Protein AF-A0A530LCL9-F1 (afdb_monomer)

Mean predicted aligned error: 6.47 Å

pLD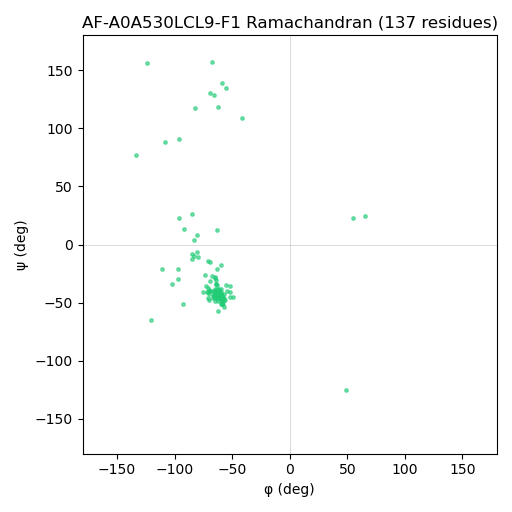DT: mean 87.02, std 10.46, range [37.09, 95.94]

Solvent-accessible surface area (backbone atoms only — not comparable to full-atom values): 7798 Å² total; per-residue (Å²): 106,64,65,58,42,52,51,51,42,51,51,53,49,51,56,61,50,44,57,61,40,48,54,40,44,54,56,35,54,70,71,55,67,64,64,66,56,55,52,35,52,76,70,66,52,49,73,70,54,42,40,66,70,46,50,52,63,71,29,42,68,33,50,46,53,36,50,54,53,49,56,60,56,54,76,61,49,52,64,53,36,46,75,70,33,49,81,74,50,79,43,75,65,53,52,28,48,42,30,42,71,73,68,60,37,56,67,62,18,50,53,48,50,53,51,52,49,53,51,52,51,53,50,51,54,48,49,54,64,74,58,59,74,73,82,73,88,73,124

Foldseek 3Di:
DLVVLVVQLVVVLVVVLCVQLVVLLVVQQVPQDCVLVVVCVVVVHDPVRCCVPGSVVSSLLSNLVSVLVSLLCVLVSVVSCCVRPNVNHDDLVSVLVCCCPVVVPPPVSVVSVVVSVVVSVVVSVVSCVVSVRPPPVPD

Structure (mmCIF, N/CA/C/O backbone):
data_AF-A0A530LCL9-F1
#
_entry.id   AF-A0A530LCL9-F1
#
loop_
_atom_site.group_PDB
_atom_site.id
_atom_site.type_symbol
_atom_site.label_atom_id
_atom_site.label_alt_id
_atom_site.label_comp_id
_atom_site.label_asym_id
_atom_site.label_entity_id
_atom_site.label_seq_id
_atom_site.pdbx_PDB_ins_code
_atom_site.Cartn_x
_atom_site.Cartn_y
_atom_site.Cartn_z
_atom_site.occupancy
_atom_site.B_iso_or_equiv
_atom_site.auth_seq_id
_atom_site.auth_comp_id
_atom_site.auth_asym_id
_atom_site.auth_atom_id
_atom_site.pdbx_PDB_model_num
ATOM 1 N N . SER A 1 1 ? 23.996 -6.523 -4.855 1.00 85.25 1 SER A N 1
ATOM 2 C CA . SER A 1 1 ? 23.335 -7.769 -5.309 1.00 85.25 1 SER A CA 1
ATOM 3 C C . SER A 1 1 ? 21.921 -7.447 -5.782 1.00 85.25 1 SER A C 1
ATOM 5 O O . SER A 1 1 ? 21.327 -6.527 -5.227 1.00 85.25 1 SER A O 1
ATOM 7 N N . LYS A 1 2 ? 21.366 -8.178 -6.766 1.00 82.94 2 LYS A N 1
ATOM 8 C CA . LYS A 1 2 ? 19.969 -7.999 -7.228 1.00 82.94 2 LYS A CA 1
ATOM 9 C C . LYS A 1 2 ? 18.961 -8.117 -6.077 1.00 82.94 2 LYS A C 1
ATOM 11 O O . LYS A 1 2 ? 17.993 -7.368 -6.030 1.00 82.94 2 LYS A O 1
ATOM 16 N N . LEU A 1 3 ? 19.248 -8.987 -5.105 1.00 88.38 3 LEU A N 1
ATOM 17 C CA . LEU A 1 3 ? 18.441 -9.144 -3.894 1.00 88.38 3 LEU A CA 1
ATOM 18 C C . LEU A 1 3 ? 18.402 -7.860 -3.051 1.00 88.38 3 LEU A C 1
ATOM 20 O O . LEU A 1 3 ? 17.341 -7.456 -2.595 1.00 88.38 3 LEU A O 1
ATOM 24 N N . THR A 1 4 ? 19.545 -7.191 -2.879 1.00 90.31 4 THR A N 1
ATOM 25 C CA . THR A 1 4 ? 19.632 -5.928 -2.130 1.00 90.31 4 THR A CA 1
ATOM 26 C C . THR A 1 4 ? 18.782 -4.838 -2.780 1.00 90.31 4 THR A C 1
ATOM 28 O O . THR A 1 4 ? 18.063 -4.132 -2.083 1.00 90.31 4 THR A O 1
ATOM 31 N N . ILE A 1 5 ? 18.827 -4.737 -4.113 1.00 89.00 5 ILE A N 1
ATOM 32 C CA . ILE A 1 5 ? 18.027 -3.770 -4.878 1.00 89.00 5 ILE A CA 1
ATOM 33 C C . ILE A 1 5 ? 16.538 -4.082 -4.724 1.00 89.00 5 ILE A C 1
ATOM 35 O O . ILE A 1 5 ? 15.752 -3.186 -4.438 1.00 89.00 5 ILE A O 1
ATOM 39 N N . PHE A 1 6 ? 16.150 -5.353 -4.851 1.00 89.69 6 PHE A N 1
ATOM 40 C CA . PHE A 1 6 ? 14.765 -5.776 -4.656 1.00 89.69 6 PHE A CA 1
ATOM 41 C C . PHE A 1 6 ? 14.245 -5.422 -3.256 1.00 89.69 6 PHE A C 1
ATOM 43 O O . PHE A 1 6 ? 13.165 -4.851 -3.132 1.00 89.69 6 PHE A O 1
ATOM 50 N N . ILE A 1 7 ? 15.025 -5.701 -2.206 1.00 93.38 7 ILE A N 1
ATOM 51 C CA . ILE A 1 7 ? 14.657 -5.358 -0.825 1.00 93.38 7 ILE A CA 1
ATOM 52 C C . ILE A 1 7 ? 14.543 -3.838 -0.657 1.00 93.38 7 ILE A C 1
ATOM 54 O O . ILE A 1 7 ? 13.580 -3.369 -0.056 1.00 93.38 7 ILE A O 1
ATOM 58 N N . ALA A 1 8 ? 15.476 -3.060 -1.213 1.00 92.56 8 ALA A N 1
ATOM 59 C CA . ALA A 1 8 ? 15.427 -1.600 -1.151 1.00 92.56 8 ALA A CA 1
ATOM 60 C C . ALA A 1 8 ? 14.169 -1.036 -1.835 1.00 92.56 8 ALA A C 1
ATOM 62 O O . ALA A 1 8 ? 13.479 -0.198 -1.258 1.00 92.56 8 ALA A O 1
ATOM 63 N N . VAL A 1 9 ? 13.829 -1.546 -3.024 1.00 90.88 9 VAL A N 1
ATOM 64 C CA . VAL A 1 9 ? 12.591 -1.199 -3.738 1.00 90.88 9 VAL A CA 1
ATOM 65 C C . VAL A 1 9 ? 11.363 -1.580 -2.915 1.00 90.88 9 VAL A C 1
ATOM 67 O O . VAL A 1 9 ? 10.465 -0.759 -2.754 1.00 90.88 9 VAL A O 1
ATOM 70 N N . ALA A 1 10 ? 11.322 -2.791 -2.353 1.00 90.88 10 ALA A N 1
ATOM 71 C CA . ALA A 1 10 ? 10.198 -3.248 -1.541 1.00 90.88 10 ALA A CA 1
ATOM 72 C C . ALA A 1 10 ? 9.988 -2.360 -0.305 1.00 90.88 10 ALA A C 1
ATOM 74 O O . ALA A 1 10 ? 8.862 -1.956 -0.023 1.00 90.88 10 ALA A O 1
ATOM 75 N N . LEU A 1 11 ? 11.061 -2.000 0.403 1.00 94.31 11 LEU A N 1
ATOM 76 C CA . LEU A 1 11 ? 10.993 -1.103 1.559 1.00 94.31 11 LEU A CA 1
ATOM 77 C C . LEU A 1 11 ? 10.533 0.306 1.168 1.00 94.31 11 LEU A C 1
ATOM 79 O O . LEU A 1 11 ? 9.671 0.869 1.842 1.00 94.31 11 LEU A O 1
ATOM 83 N N . ALA A 1 12 ? 11.050 0.853 0.065 1.00 92.44 12 ALA A N 1
ATOM 84 C CA . ALA A 1 12 ? 10.626 2.154 -0.449 1.00 92.44 12 ALA A CA 1
ATOM 85 C C . ALA A 1 12 ? 9.136 2.158 -0.835 1.00 92.44 12 ALA A C 1
ATOM 87 O O . ALA A 1 12 ? 8.408 3.100 -0.521 1.00 92.44 12 ALA A O 1
ATOM 88 N N . GLU A 1 13 ? 8.655 1.080 -1.456 1.00 90.62 13 GLU A N 1
ATOM 89 C CA . GLU A 1 13 ? 7.244 0.896 -1.796 1.00 90.62 13 GLU A CA 1
ATOM 90 C C . GLU A 1 13 ? 6.352 0.761 -0.563 1.00 90.62 13 GLU A C 1
ATOM 92 O O . GLU A 1 13 ? 5.271 1.350 -0.528 1.00 90.62 13 GLU A O 1
ATOM 97 N N . ILE A 1 14 ? 6.784 0.009 0.453 1.00 91.69 14 ILE A N 1
ATOM 98 C CA . ILE A 1 14 ? 6.057 -0.124 1.721 1.00 91.69 14 ILE A CA 1
ATOM 99 C C . ILE A 1 14 ? 5.963 1.240 2.406 1.00 91.69 14 ILE A C 1
ATOM 101 O O . ILE A 1 14 ? 4.875 1.643 2.818 1.00 91.69 14 ILE A O 1
ATOM 105 N N . TRP A 1 15 ? 7.070 1.981 2.471 1.00 92.88 15 TRP A N 1
ATOM 106 C CA . TRP A 1 15 ? 7.104 3.324 3.045 1.00 92.88 15 TRP A CA 1
ATOM 107 C C . TRP A 1 15 ? 6.147 4.277 2.321 1.00 92.88 15 TRP A C 1
ATOM 109 O O . TRP A 1 15 ? 5.280 4.886 2.948 1.00 92.88 15 TRP A O 1
ATOM 119 N N . ARG A 1 16 ? 6.234 4.348 0.986 1.00 88.75 16 ARG A N 1
ATOM 120 C CA . ARG A 1 16 ? 5.374 5.217 0.169 1.00 88.75 16 ARG A CA 1
ATOM 121 C C . ARG A 1 16 ? 3.895 4.855 0.319 1.00 88.75 16 ARG A C 1
ATOM 123 O O . ARG A 1 16 ? 3.054 5.734 0.487 1.00 88.75 16 ARG A O 1
ATOM 130 N N . ALA A 1 17 ? 3.580 3.562 0.294 1.00 89.88 17 ALA A N 1
ATOM 131 C CA . ALA A 1 17 ? 2.224 3.055 0.470 1.00 89.88 17 ALA A CA 1
ATOM 132 C C . ALA A 1 17 ? 1.645 3.363 1.856 1.00 89.88 17 ALA A C 1
ATOM 134 O O . ALA A 1 17 ? 0.442 3.588 1.988 1.00 89.88 17 ALA A O 1
ATOM 135 N N . THR A 1 18 ? 2.490 3.377 2.887 1.00 91.94 18 THR A N 1
ATOM 136 C CA . THR A 1 18 ? 2.058 3.607 4.269 1.00 91.94 18 THR A CA 1
ATOM 137 C C . THR A 1 18 ? 1.415 4.981 4.427 1.00 91.94 18 THR A C 1
ATOM 139 O O . THR A 1 18 ? 0.393 5.078 5.098 1.00 91.94 18 THR A O 1
ATOM 142 N N . ALA A 1 19 ? 1.928 6.020 3.760 1.00 91.12 19 ALA A N 1
ATOM 143 C CA . ALA A 1 19 ? 1.391 7.376 3.881 1.00 91.12 19 ALA A CA 1
ATOM 144 C C . ALA A 1 19 ? -0.103 7.455 3.519 1.00 91.12 19 ALA A C 1
ATOM 146 O O . ALA A 1 19 ? -0.919 7.887 4.332 1.00 91.12 19 ALA A O 1
ATOM 147 N N . ILE A 1 20 ? -0.482 6.979 2.328 1.00 89.94 20 ILE A N 1
ATOM 148 C CA . ILE A 1 20 ? -1.879 7.040 1.876 1.00 89.94 20 ILE A CA 1
ATOM 149 C C . ILE A 1 20 ? -2.780 6.072 2.650 1.00 89.94 20 ILE A C 1
ATOM 151 O O . ILE A 1 20 ? -3.907 6.425 2.995 1.00 89.94 20 ILE A O 1
ATOM 155 N N . MET A 1 21 ? -2.281 4.875 2.987 1.00 92.38 21 MET A N 1
ATOM 156 C CA . MET A 1 21 ? -3.046 3.916 3.787 1.00 92.38 21 MET A CA 1
ATOM 157 C C . MET A 1 21 ? -3.342 4.471 5.181 1.00 92.38 21 MET A C 1
ATOM 159 O O . MET A 1 21 ? -4.478 4.382 5.634 1.00 92.38 21 MET A O 1
ATOM 163 N N . MET A 1 22 ? -2.365 5.099 5.838 1.00 93.50 22 MET A N 1
ATOM 164 C CA . MET A 1 22 ? -2.561 5.710 7.154 1.00 93.50 22 MET A CA 1
ATOM 165 C C . MET A 1 22 ? -3.630 6.798 7.122 1.00 93.50 22 MET A C 1
ATOM 167 O O . MET A 1 22 ? -4.496 6.805 7.990 1.00 93.50 22 MET A O 1
ATOM 171 N N . VAL A 1 23 ? -3.631 7.667 6.106 1.00 94.06 23 VAL A N 1
ATOM 172 C CA . VAL A 1 23 ? -4.665 8.704 5.956 1.00 94.06 23 VAL A CA 1
ATOM 173 C C . VAL A 1 23 ? -6.061 8.082 5.870 1.00 94.06 23 VAL A C 1
ATOM 175 O O . VAL A 1 23 ? -6.964 8.491 6.598 1.00 94.06 23 VAL A O 1
ATOM 178 N N . ILE A 1 24 ? -6.234 7.052 5.036 1.00 92.38 24 ILE A N 1
ATOM 179 C CA . ILE A 1 24 ? -7.531 6.383 4.850 1.00 92.38 24 ILE A CA 1
ATOM 180 C C . ILE A 1 24 ? -7.979 5.675 6.132 1.00 92.38 24 ILE A C 1
ATOM 182 O O . ILE A 1 24 ? -9.146 5.758 6.513 1.00 92.38 24 ILE A O 1
ATOM 186 N N . LEU A 1 25 ? -7.065 4.979 6.809 1.00 93.25 25 LEU A N 1
ATOM 187 C CA . LEU A 1 25 ? -7.382 4.238 8.026 1.00 93.25 25 LEU A CA 1
ATOM 188 C C . LEU A 1 25 ? -7.676 5.166 9.202 1.00 93.25 25 LEU A C 1
ATOM 190 O O . LEU A 1 25 ? -8.606 4.897 9.951 1.00 93.25 25 LEU A O 1
ATOM 194 N N . VAL A 1 26 ? -6.947 6.273 9.352 1.00 94.31 26 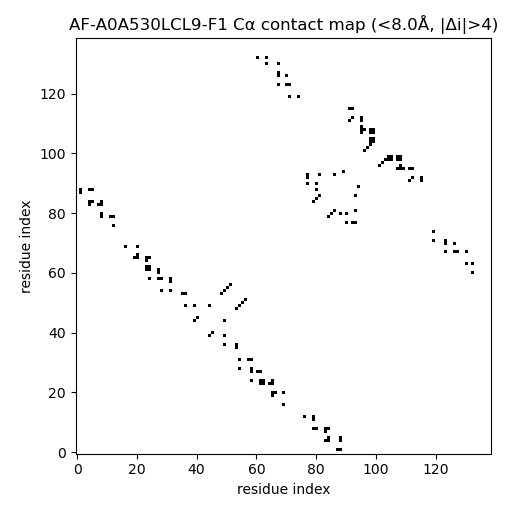VAL A N 1
ATOM 195 C CA . VAL A 1 26 ? -7.225 7.275 10.393 1.00 94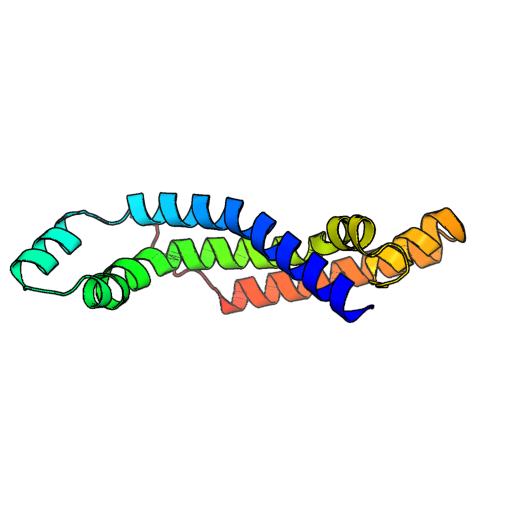.31 26 VAL A CA 1
ATOM 196 C C . VAL A 1 26 ? -8.571 7.952 10.149 1.00 94.31 26 VAL A C 1
ATOM 198 O O . VAL A 1 26 ? -9.368 8.052 11.080 1.00 94.31 26 VAL A O 1
ATOM 201 N N . ALA A 1 27 ? -8.869 8.338 8.904 1.00 93.44 27 ALA A N 1
ATOM 202 C CA . ALA A 1 27 ? -10.184 8.863 8.543 1.00 93.44 27 ALA A CA 1
ATOM 203 C C . ALA A 1 27 ? -11.299 7.845 8.844 1.00 93.44 27 ALA A C 1
ATOM 205 O O . ALA A 1 27 ? -12.315 8.197 9.436 1.00 93.44 27 ALA A O 1
ATOM 206 N N . GLY A 1 28 ? -11.076 6.570 8.513 1.00 92.25 28 GLY A N 1
ATOM 207 C CA . GLY A 1 28 ? -11.999 5.475 8.810 1.00 92.25 28 GLY A CA 1
ATOM 208 C C . GLY A 1 28 ? -12.216 5.234 10.302 1.00 92.25 28 GLY A C 1
ATOM 209 O O . GLY A 1 28 ? -13.347 5.042 10.736 1.00 92.25 28 GLY A O 1
ATOM 210 N N . MET A 1 29 ? -11.155 5.291 11.109 1.00 93.12 29 MET A N 1
ATOM 211 C CA . MET A 1 29 ? -11.257 5.164 12.565 1.00 93.12 29 MET A CA 1
ATOM 212 C C . MET A 1 29 ? -12.058 6.312 13.183 1.00 93.12 29 MET A C 1
ATOM 214 O O . MET A 1 29 ? -12.779 6.082 14.149 1.00 93.12 29 MET A O 1
ATOM 218 N N . GLY A 1 30 ? -11.972 7.520 12.615 1.00 92.50 30 GLY A N 1
ATOM 219 C CA . GLY A 1 30 ? -12.764 8.672 13.048 1.00 92.50 30 GLY A CA 1
ATOM 220 C C . GLY A 1 30 ? -14.276 8.494 12.871 1.00 92.50 30 GLY A C 1
ATOM 221 O O . GLY A 1 30 ? -15.042 9.157 13.563 1.00 92.50 30 GLY A O 1
ATOM 222 N N . LEU A 1 31 ? -14.710 7.580 11.996 1.00 90.56 31 LEU A N 1
ATOM 223 C CA . LEU A 1 31 ? -16.123 7.248 11.789 1.00 90.56 31 LEU A CA 1
ATOM 224 C C . LEU A 1 31 ? -16.663 6.240 12.815 1.00 90.56 31 LEU A C 1
ATOM 226 O O . LEU A 1 31 ? -17.867 6.006 12.851 1.00 90.56 31 LEU A O 1
ATOM 230 N N . ILE A 1 32 ? -15.802 5.620 13.631 1.00 92.69 32 ILE A N 1
ATOM 231 C CA . ILE A 1 32 ? -16.211 4.616 14.620 1.00 92.69 32 ILE A CA 1
ATOM 232 C C . ILE A 1 32 ? -16.717 5.337 15.884 1.00 92.69 32 ILE A C 1
ATOM 234 O O . ILE A 1 32 ? -15.918 6.010 16.542 1.00 92.69 32 ILE A O 1
ATOM 238 N N . PRO A 1 33 ? -17.998 5.181 16.279 1.00 93.88 33 PRO A N 1
ATOM 239 C CA . PRO A 1 33 ? -18.531 5.821 17.482 1.00 93.88 33 PRO A CA 1
ATOM 240 C C . PRO A 1 33 ? -17.774 5.403 18.749 1.00 93.88 33 PRO A C 1
ATOM 242 O O . PRO A 1 33 ? -17.450 4.227 18.937 1.00 93.88 33 PRO A O 1
ATOM 245 N N . ARG A 1 34 ? -17.514 6.364 19.647 1.00 92.69 34 ARG A N 1
ATOM 246 C CA . ARG A 1 34 ? -16.764 6.121 20.896 1.00 92.69 34 ARG A CA 1
ATOM 247 C C . ARG A 1 34 ? -17.484 5.186 21.865 1.00 92.69 34 ARG A C 1
ATOM 249 O O . ARG A 1 34 ? -16.822 4.424 22.563 1.00 92.69 34 ARG A O 1
ATOM 256 N N . GLU A 1 35 ? -18.812 5.168 21.819 1.00 94.25 35 GLU A N 1
ATOM 257 C CA . GLU A 1 35 ? -19.691 4.334 22.648 1.00 94.25 35 GLU A CA 1
ATOM 258 C C . GLU A 1 35 ? -19.318 2.842 22.604 1.00 94.25 35 GLU A C 1
ATOM 260 O O . GLU A 1 35 ? -19.364 2.157 23.624 1.00 94.25 35 GLU A O 1
ATOM 265 N N . TYR A 1 36 ? -18.868 2.329 21.450 1.00 92.88 36 TYR A N 1
ATOM 266 C CA . TYR A 1 36 ? -18.407 0.941 21.334 1.00 92.88 36 TYR A CA 1
ATOM 267 C C . TYR A 1 36 ? -17.170 0.662 22.197 1.00 92.88 36 TYR A C 1
ATOM 269 O O . TYR A 1 36 ? -17.046 -0.419 22.778 1.00 92.88 36 TYR A O 1
ATOM 277 N N . TYR A 1 37 ? -16.245 1.620 22.280 1.00 93.44 37 TYR A N 1
ATOM 278 C CA . TYR A 1 37 ? -15.031 1.494 23.084 1.00 93.44 37 TYR A CA 1
ATOM 279 C C . TYR A 1 37 ? -15.326 1.655 24.575 1.00 93.44 37 TYR A C 1
ATOM 281 O O . TYR A 1 37 ? -14.806 0.874 25.370 1.00 93.44 37 TYR A O 1
ATOM 289 N N . GLU A 1 38 ? -16.197 2.598 24.937 1.00 92.25 38 GLU A N 1
ATOM 290 C CA . GLU A 1 38 ? -16.644 2.824 26.317 1.00 92.25 38 GLU A CA 1
ATOM 291 C C . GLU A 1 38 ? -17.402 1.607 26.862 1.00 92.25 38 GLU A C 1
ATOM 293 O O . GLU A 1 38 ? -17.090 1.103 27.940 1.00 92.25 38 GLU A O 1
ATOM 298 N N . ALA A 1 39 ? -18.323 1.038 26.079 1.00 93.31 39 ALA A N 1
ATOM 299 C CA . ALA A 1 39 ? -18.997 -0.203 26.446 1.00 93.31 39 ALA A CA 1
ATOM 300 C C . ALA A 1 39 ? -17.981 -1.338 26.659 1.00 93.31 39 ALA A C 1
ATOM 302 O O . ALA A 1 39 ? -18.035 -2.059 27.655 1.00 93.31 39 ALA A O 1
ATOM 303 N N . ALA A 1 40 ? -17.005 -1.482 25.761 1.00 92.62 40 ALA A N 1
ATOM 304 C CA . ALA A 1 40 ? -15.971 -2.503 25.889 1.00 92.62 40 ALA A CA 1
ATOM 305 C C . ALA A 1 40 ? -15.072 -2.313 27.125 1.00 92.62 40 ALA A C 1
ATOM 307 O O . ALA A 1 40 ? -14.582 -3.305 27.667 1.00 92.62 40 ALA A O 1
ATOM 308 N N . GLU A 1 41 ? -14.859 -1.074 27.576 1.00 91.94 41 GLU A N 1
ATOM 309 C CA . GLU A 1 41 ? -14.187 -0.754 28.843 1.00 91.94 41 GLU A CA 1
ATOM 310 C C . GLU A 1 41 ? -14.979 -1.240 30.045 1.00 91.94 41 GLU A C 1
ATOM 312 O O . GLU A 1 41 ? -14.426 -1.955 30.880 1.00 91.94 41 GLU A O 1
ATOM 317 N N . VAL A 1 42 ? -16.277 -0.938 30.082 1.00 94.31 42 VAL A N 1
ATOM 318 C CA . VAL A 1 42 ? -17.183 -1.391 31.145 1.00 94.31 42 VAL A CA 1
ATOM 319 C C . VAL A 1 42 ? -17.234 -2.922 31.212 1.00 94.31 42 VAL A C 1
ATOM 321 O O . VAL A 1 42 ?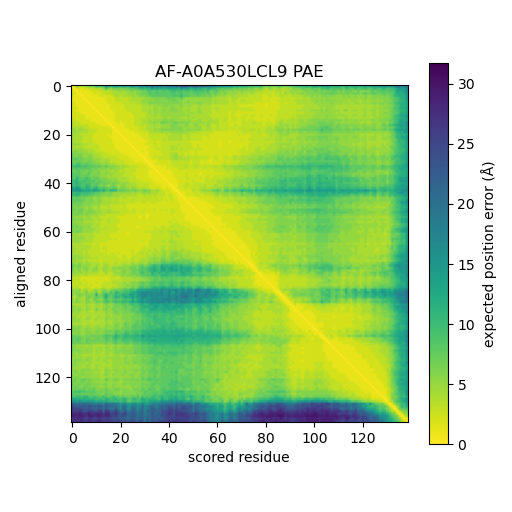 -17.217 -3.497 32.297 1.00 94.31 42 VAL A O 1
ATOM 324 N N . PHE A 1 43 ? -17.206 -3.604 30.063 1.00 93.38 43 PHE A N 1
ATOM 325 C CA . PHE A 1 43 ? -17.149 -5.070 29.985 1.00 93.38 43 PHE A CA 1
ATOM 326 C C . PHE A 1 43 ? -15.742 -5.668 30.189 1.00 93.38 43 PHE A C 1
ATOM 328 O O . PHE A 1 43 ? -15.546 -6.867 29.973 1.00 93.38 43 PHE A O 1
ATOM 335 N N . GLY A 1 44 ? -14.741 -4.867 30.573 1.00 93.12 44 GLY A N 1
ATOM 336 C CA . GLY A 1 44 ? -13.391 -5.348 30.882 1.00 93.12 44 GLY A CA 1
ATOM 337 C C . GLY A 1 44 ? -12.634 -5.933 29.682 1.00 93.12 44 GLY A C 1
ATOM 338 O O . GLY A 1 44 ? -11.746 -6.771 29.846 1.00 93.12 44 GLY A O 1
ATOM 339 N N . ALA A 1 45 ? -12.972 -5.543 28.449 1.00 94.19 45 ALA A N 1
ATOM 340 C CA . ALA A 1 45 ? -12.276 -6.029 27.262 1.00 94.19 45 ALA A CA 1
ATOM 341 C C . ALA A 1 45 ? -10.849 -5.462 27.193 1.00 94.19 45 ALA A C 1
ATOM 343 O O . ALA A 1 45 ? -10.655 -4.246 27.254 1.00 94.19 45 ALA A O 1
ATOM 344 N N . SER A 1 46 ? -9.854 -6.331 26.987 1.00 94.69 46 SER A N 1
ATOM 345 C CA . SER A 1 46 ? -8.458 -5.926 26.777 1.00 94.69 46 SER A CA 1
ATOM 346 C C . SER A 1 46 ? -8.265 -5.170 25.448 1.00 94.69 46 SER A C 1
ATOM 348 O O . SER A 1 46 ? -9.041 -5.384 24.509 1.00 94.69 46 SER A O 1
ATOM 350 N N . PRO A 1 47 ? -7.214 -4.336 25.302 1.00 93.00 47 PRO A N 1
ATOM 351 C CA . PRO A 1 47 ? -6.959 -3.573 24.073 1.00 93.00 47 PRO A CA 1
ATOM 352 C C . PRO A 1 47 ? -6.896 -4.439 22.806 1.00 93.00 47 PRO A C 1
ATOM 354 O O . PRO A 1 47 ? -7.474 -4.093 21.778 1.00 93.00 47 PRO A O 1
ATOM 357 N N . TRP A 1 48 ? -6.277 -5.621 22.896 1.00 95.94 48 TRP A N 1
ATOM 358 C CA . TRP A 1 48 ? -6.209 -6.573 21.784 1.00 95.94 48 TRP A CA 1
ATOM 359 C C . TRP A 1 48 ? -7.590 -7.112 21.383 1.00 95.94 48 TRP A C 1
ATOM 361 O O . TRP A 1 48 ? -7.913 -7.216 20.198 1.00 95.94 48 TRP A O 1
ATOM 371 N N . LYS A 1 49 ? -8.449 -7.398 22.373 1.00 94.56 49 LYS A N 1
ATOM 372 C CA . LYS A 1 49 ? -9.828 -7.840 22.133 1.00 94.56 49 LYS A CA 1
ATOM 373 C C . LYS A 1 49 ? -10.647 -6.733 21.468 1.00 94.56 49 LYS A C 1
ATOM 375 O O . LYS A 1 49 ? -11.381 -7.030 20.530 1.00 94.56 49 LYS A O 1
ATOM 380 N N . ARG A 1 50 ? -10.485 -5.474 21.896 1.00 94.44 50 ARG A N 1
ATOM 381 C CA . ARG A 1 50 ? -11.140 -4.309 21.271 1.00 94.44 50 ARG A CA 1
ATOM 382 C C . ARG A 1 50 ? -10.699 -4.123 19.824 1.00 94.44 50 ARG A C 1
ATOM 384 O O . ARG A 1 50 ? -11.552 -3.984 18.955 1.00 94.44 50 ARG A O 1
ATOM 391 N N . PHE A 1 51 ? -9.400 -4.216 19.542 1.00 94.50 51 PHE A N 1
ATOM 392 C CA . PHE A 1 51 ? -8.895 -4.101 18.174 1.00 94.50 51 PHE A CA 1
ATOM 393 C C . PHE A 1 51 ? -9.508 -5.158 17.246 1.00 94.50 51 PHE A C 1
ATOM 395 O O . PHE A 1 51 ? -10.067 -4.815 16.211 1.00 94.50 51 PHE A O 1
ATOM 402 N N . ILE A 1 52 ? -9.479 -6.439 17.627 1.00 95.69 52 ILE A N 1
ATOM 403 C CA . ILE A 1 52 ? -9.970 -7.528 16.762 1.00 95.69 52 ILE A CA 1
ATOM 404 C C . ILE A 1 52 ? -11.500 -7.550 16.652 1.00 95.69 52 ILE A C 1
ATOM 406 O O . ILE A 1 52 ? -12.027 -7.930 15.606 1.00 95.69 52 ILE A O 1
ATOM 410 N N . LYS A 1 53 ? -12.228 -7.211 17.723 1.00 93.88 53 LYS A N 1
ATOM 411 C CA . LYS A 1 53 ? -13.694 -7.361 17.780 1.00 93.88 53 LYS A CA 1
ATOM 412 C C . LYS A 1 53 ? -14.472 -6.090 17.448 1.00 93.88 53 LYS A C 1
ATOM 414 O O . LYS A 1 53 ? -15.636 -6.212 17.092 1.00 93.88 53 LYS A O 1
ATOM 419 N N . ILE A 1 54 ? -1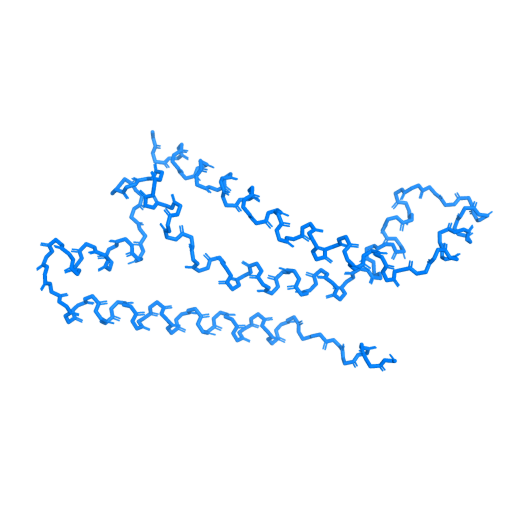3.857 -4.913 17.556 1.00 93.31 54 ILE A N 1
ATOM 420 C CA . ILE A 1 54 ? -14.522 -3.617 17.355 1.00 93.31 54 ILE A CA 1
ATOM 421 C C . ILE A 1 54 ? -13.837 -2.865 16.223 1.00 93.31 54 ILE A C 1
ATOM 423 O O . ILE A 1 54 ? -14.431 -2.686 15.164 1.00 93.31 54 ILE A O 1
ATOM 427 N N . THR A 1 55 ? -12.569 -2.487 16.405 1.00 94.12 55 THR A N 1
ATOM 428 C CA . THR A 1 55 ? -11.860 -1.634 15.443 1.00 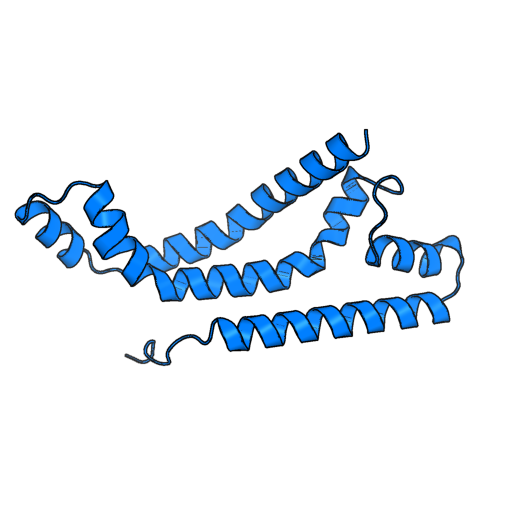94.12 55 THR A CA 1
ATOM 429 C C . THR A 1 55 ? -11.736 -2.306 14.082 1.00 94.12 55 THR A C 1
ATOM 431 O O . THR A 1 55 ? -12.211 -1.768 13.094 1.00 94.12 55 THR A O 1
ATOM 434 N N . LEU A 1 56 ? -11.143 -3.499 14.007 1.00 93.50 56 LEU A N 1
ATOM 435 C CA . LEU A 1 56 ? -10.858 -4.180 12.746 1.00 93.50 56 LEU A CA 1
ATOM 436 C C . LEU A 1 56 ? -12.131 -4.503 11.937 1.00 93.50 56 LEU A C 1
ATOM 438 O O . LEU A 1 56 ? -12.117 -4.244 10.735 1.00 93.50 56 LEU A O 1
ATOM 442 N N . PRO A 1 57 ? -13.233 -5.023 12.525 1.00 92.44 57 PRO A N 1
ATOM 443 C CA . PRO A 1 57 ? -14.477 -5.263 11.797 1.00 92.44 57 PRO A CA 1
ATOM 444 C C . PRO A 1 57 ? -15.144 -3.980 11.302 1.00 92.44 57 PRO A C 1
ATOM 446 O O . PRO A 1 57 ? -15.573 -3.947 10.151 1.00 92.44 57 PRO A O 1
ATOM 449 N N . LEU A 1 58 ? -15.199 -2.931 12.129 1.0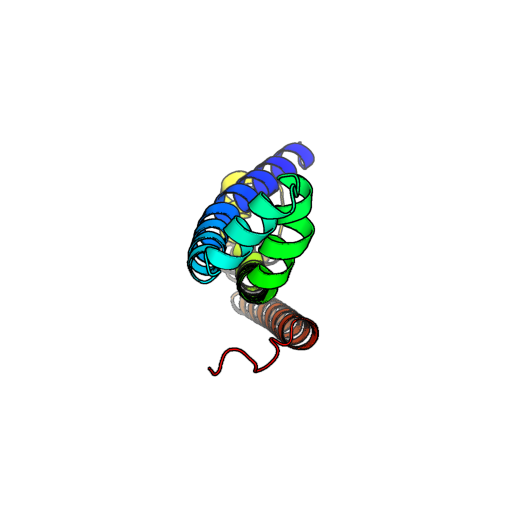0 91.75 58 LEU A N 1
ATOM 450 C CA . LEU A 1 58 ? -15.822 -1.655 11.759 1.00 91.75 58 LEU A CA 1
ATOM 451 C C . LEU A 1 58 ? -14.960 -0.850 10.776 1.00 91.75 58 LEU A C 1
ATOM 453 O O . LEU A 1 58 ? -15.490 -0.113 9.954 1.00 91.75 58 LEU A O 1
ATOM 457 N N . LEU A 1 59 ? -13.641 -1.052 10.787 1.00 93.56 59 LEU A N 1
ATOM 458 C CA . LEU A 1 59 ? -12.701 -0.446 9.844 1.00 93.56 59 LEU A CA 1
ATOM 459 C C . LEU A 1 59 ? -12.650 -1.179 8.492 1.00 93.56 59 LEU A C 1
ATOM 461 O O . LEU A 1 59 ? -11.998 -0.698 7.565 1.00 93.56 59 LEU A O 1
ATOM 465 N N . ARG A 1 60 ? -13.325 -2.333 8.337 1.00 90.62 60 ARG A N 1
ATOM 466 C CA . ARG A 1 60 ? -13.325 -3.125 7.088 1.00 90.62 60 ARG A CA 1
ATOM 467 C C . ARG A 1 60 ? -13.630 -2.301 5.830 1.00 90.62 60 ARG A C 1
ATOM 469 O O . ARG A 1 60 ? -12.885 -2.479 4.868 1.00 90.62 60 ARG A O 1
ATOM 476 N N . PRO A 1 61 ? -14.638 -1.405 5.793 1.00 88.69 61 PRO A N 1
ATOM 477 C CA . PRO A 1 61 ? -14.924 -0.615 4.593 1.00 88.69 61 PRO A CA 1
ATOM 478 C C . PRO A 1 61 ? -13.758 0.308 4.209 1.00 88.69 61 PRO A C 1
ATOM 480 O O . PRO A 1 61 ? -13.373 0.391 3.043 1.00 88.69 61 PRO A O 1
ATOM 483 N N . SER A 1 62 ? -13.131 0.956 5.193 1.00 91.38 62 SER A N 1
ATOM 484 C CA . SER A 1 62 ? -11.962 1.814 4.969 1.00 91.38 62 SER A CA 1
ATOM 485 C C . SER A 1 62 ? -10.730 1.006 4.556 1.00 91.38 62 SER A C 1
ATOM 487 O O . SER A 1 62 ? -10.010 1.414 3.647 1.00 91.38 62 SER A O 1
ATOM 489 N N . LEU A 1 63 ? -10.514 -0.168 5.159 1.00 90.44 63 LEU A N 1
ATOM 490 C CA . LEU A 1 63 ? -9.456 -1.107 4.769 1.00 90.44 63 LEU A CA 1
ATOM 491 C C . LEU A 1 63 ? -9.626 -1.588 3.326 1.00 90.44 63 LEU A C 1
ATOM 493 O O . LEU A 1 63 ? -8.649 -1.631 2.584 1.00 90.44 63 LEU A O 1
ATOM 497 N N . GLN A 1 64 ? -10.850 -1.914 2.908 1.00 88.00 64 GLN A N 1
ATOM 498 C CA . GLN A 1 64 ? -11.140 -2.302 1.526 1.00 88.00 64 GLN A CA 1
ATOM 499 C C . GLN A 1 64 ? -10.767 -1.184 0.552 1.00 88.00 64 GLN A C 1
ATOM 501 O O . GLN A 1 64 ? -10.030 -1.434 -0.400 1.00 88.00 64 GLN A O 1
ATOM 506 N N . THR A 1 65 ? -11.195 0.051 0.823 1.00 87.69 65 THR A N 1
ATOM 507 C CA . THR A 1 65 ? -10.830 1.219 0.008 1.00 87.69 65 THR A CA 1
ATOM 508 C C . THR A 1 65 ? -9.314 1.416 -0.052 1.00 87.69 65 THR A C 1
ATOM 510 O O . THR A 1 65 ? -8.761 1.597 -1.138 1.00 87.69 65 THR A O 1
ATOM 513 N N . ALA A 1 66 ? -8.619 1.315 1.086 1.00 90.38 66 ALA A N 1
ATOM 514 C CA . ALA A 1 66 ? -7.164 1.437 1.148 1.00 90.38 66 ALA A CA 1
ATOM 515 C C . ALA A 1 66 ? -6.452 0.359 0.315 1.00 90.38 66 ALA A C 1
ATOM 517 O O . ALA A 1 66 ? -5.521 0.670 -0.427 1.00 90.38 66 ALA A O 1
ATOM 518 N N . ILE A 1 67 ? -6.908 -0.895 0.391 1.00 87.25 67 ILE A N 1
ATOM 519 C CA . ILE A 1 67 ? -6.337 -2.016 -0.366 1.00 87.25 67 ILE A CA 1
ATOM 520 C C . ILE A 1 67 ? -6.585 -1.845 -1.867 1.00 87.25 67 ILE A C 1
ATOM 522 O O . ILE A 1 67 ? -5.659 -2.032 -2.652 1.00 87.25 67 ILE A O 1
ATOM 526 N N . ILE A 1 68 ? -7.796 -1.454 -2.278 1.00 84.31 68 ILE A N 1
ATOM 527 C CA . ILE A 1 68 ? -8.123 -1.209 -3.692 1.00 84.31 68 ILE A CA 1
ATOM 528 C C . ILE A 1 68 ? -7.194 -0.139 -4.269 1.00 84.31 68 ILE A C 1
ATOM 530 O O . ILE A 1 68 ? -6.546 -0.370 -5.291 1.00 84.31 68 ILE A O 1
ATOM 534 N N . LEU A 1 69 ? -7.078 1.006 -3.591 1.00 86.06 69 LEU A N 1
ATOM 535 C CA . LEU A 1 69 ? -6.181 2.079 -4.018 1.00 86.06 69 LEU A CA 1
ATOM 536 C C . LEU A 1 69 ? -4.723 1.616 -4.037 1.00 86.06 69 LEU A C 1
ATOM 538 O O . LEU A 1 69 ? -3.999 1.903 -4.988 1.00 86.06 69 LEU A O 1
ATOM 542 N N . ARG A 1 70 ? -4.292 0.841 -3.036 1.00 87.44 70 ARG A N 1
ATOM 543 C CA . ARG A 1 70 ? -2.924 0.319 -2.984 1.00 87.44 70 ARG A CA 1
ATOM 544 C C . ARG A 1 70 ? -2.600 -0.584 -4.168 1.00 87.44 70 ARG A C 1
ATOM 546 O O . ARG A 1 70 ? -1.489 -0.497 -4.693 1.00 87.44 70 ARG A O 1
ATOM 553 N N . VAL A 1 71 ? -3.533 -1.447 -4.557 1.00 83.19 71 VAL A N 1
ATOM 554 C CA . VAL A 1 71 ? -3.381 -2.346 -5.704 1.00 83.19 71 VAL A CA 1
ATOM 555 C C . VAL A 1 71 ? -3.280 -1.548 -6.998 1.00 83.19 71 VAL A C 1
ATOM 557 O O . VAL A 1 71 ? -2.388 -1.818 -7.794 1.00 83.19 71 VAL A O 1
ATOM 560 N N . ILE A 1 72 ? -4.139 -0.543 -7.189 1.00 82.00 72 ILE A N 1
ATOM 561 C CA . ILE A 1 72 ? -4.092 0.330 -8.372 1.00 82.00 72 ILE A CA 1
ATOM 562 C C . ILE A 1 72 ? -2.719 1.012 -8.465 1.00 82.00 72 ILE A C 1
ATOM 564 O O . ILE A 1 72 ? -2.050 0.919 -9.490 1.00 82.00 72 ILE A O 1
ATOM 568 N N . LEU A 1 73 ? -2.244 1.591 -7.360 1.00 83.38 73 LEU A N 1
ATOM 569 C CA . LEU A 1 73 ? -0.946 2.271 -7.297 1.00 83.38 73 LEU A CA 1
ATOM 570 C C . LEU A 1 73 ? 0.258 1.314 -7.356 1.00 83.38 73 LEU A C 1
ATOM 572 O O . LEU A 1 73 ? 1.388 1.750 -7.566 1.00 83.38 73 LEU A O 1
ATOM 576 N N . ALA A 1 74 ? 0.069 0.004 -7.169 1.00 81.75 74 ALA A N 1
ATOM 577 C CA . ALA A 1 74 ? 1.160 -0.968 -7.278 1.00 81.75 74 ALA A CA 1
ATOM 578 C C . ALA A 1 74 ? 1.679 -1.099 -8.714 1.00 81.75 74 ALA A C 1
ATOM 580 O O . ALA A 1 74 ? 2.860 -1.380 -8.911 1.00 81.75 74 ALA A O 1
ATOM 581 N N . PHE A 1 75 ? 0.834 -0.831 -9.711 1.00 76.62 75 PHE A N 1
ATOM 582 C CA . PHE A 1 75 ? 1.245 -0.820 -11.116 1.00 76.62 75 PHE A CA 1
ATOM 583 C C . PHE A 1 75 ? 2.172 0.360 -11.457 1.00 76.62 75 PHE A C 1
ATOM 585 O O . PHE A 1 75 ? 2.886 0.312 -12.456 1.00 76.62 75 PHE A O 1
ATOM 592 N N . GLU A 1 76 ? 2.249 1.373 -10.589 1.00 78.38 76 GLU A N 1
ATOM 593 C CA . GLU A 1 76 ? 3.102 2.559 -10.745 1.00 78.38 76 GLU A CA 1
ATOM 594 C C . GLU A 1 76 ? 4.493 2.401 -10.093 1.00 78.38 76 GLU A C 1
ATOM 596 O O . GLU A 1 76 ? 5.240 3.367 -9.942 1.00 78.38 76 GLU A O 1
ATOM 601 N N . VAL A 1 77 ? 4.891 1.178 -9.716 1.00 82.75 77 VAL A N 1
ATOM 602 C CA . VAL A 1 77 ? 6.188 0.878 -9.064 1.00 82.75 77 VAL A CA 1
ATOM 603 C C . VAL A 1 77 ? 7.416 1.260 -9.909 1.00 82.75 77 VAL A C 1
ATOM 605 O O . VAL A 1 77 ? 8.529 1.376 -9.391 1.00 82.75 77 VAL A O 1
ATOM 608 N N . PHE A 1 78 ? 7.231 1.470 -11.216 1.00 82.50 78 PHE A N 1
ATOM 609 C CA . PHE A 1 78 ? 8.312 1.712 -12.171 1.00 82.50 78 PHE A CA 1
ATOM 610 C C . PHE A 1 78 ? 9.267 2.830 -11.741 1.00 82.50 78 PHE A C 1
ATOM 612 O O . PHE A 1 78 ? 10.477 2.632 -11.796 1.00 82.50 78 PHE A O 1
ATOM 619 N N . ALA A 1 79 ? 8.750 3.969 -11.273 1.00 82.81 79 ALA A N 1
ATOM 620 C CA . ALA A 1 79 ? 9.590 5.108 -10.908 1.00 82.81 79 ALA A CA 1
ATOM 621 C C . ALA A 1 79 ? 10.594 4.760 -9.792 1.00 82.81 79 ALA A C 1
ATOM 623 O O . ALA A 1 79 ? 11.763 5.134 -9.864 1.00 82.81 79 ALA A O 1
ATOM 624 N N . VAL A 1 80 ? 10.162 3.989 -8.789 1.00 87.06 80 VAL A N 1
ATOM 625 C CA . VAL A 1 80 ? 11.021 3.555 -7.674 1.00 87.06 80 VAL A CA 1
ATOM 626 C C . VAL A 1 80 ? 12.031 2.511 -8.136 1.00 87.06 80 VAL A C 1
ATOM 628 O O . VAL A 1 80 ? 13.201 2.581 -7.762 1.00 87.06 80 VAL A O 1
ATOM 631 N N . VAL A 1 81 ? 11.607 1.571 -8.985 1.00 87.25 81 VAL A N 1
ATOM 632 C CA . VAL A 1 81 ? 12.506 0.563 -9.566 1.00 87.25 81 VAL A CA 1
ATOM 633 C C . VAL A 1 81 ? 13.585 1.220 -10.424 1.00 87.25 81 VAL A C 1
ATOM 635 O O . VAL A 1 81 ? 14.757 0.882 -10.283 1.00 87.25 81 VAL A O 1
ATOM 638 N N . ALA A 1 82 ? 13.219 2.181 -11.271 1.00 85.62 82 ALA A N 1
ATOM 639 C CA . ALA A 1 82 ? 14.164 2.905 -12.111 1.00 85.62 82 ALA A CA 1
ATOM 640 C C . ALA A 1 82 ? 15.163 3.712 -11.267 1.00 85.62 82 ALA A C 1
ATOM 642 O O . ALA A 1 82 ? 16.364 3.643 -11.519 1.00 85.62 82 ALA A O 1
ATOM 643 N N . ALA A 1 83 ? 14.686 4.412 -10.231 1.00 87.06 83 ALA A N 1
ATOM 644 C CA . ALA A 1 83 ? 15.529 5.230 -9.361 1.00 87.06 83 ALA A CA 1
ATOM 645 C C . ALA A 1 83 ? 16.533 4.409 -8.531 1.00 87.06 83 ALA A C 1
ATOM 647 O O . ALA A 1 83 ? 17.671 4.834 -8.354 1.00 87.06 83 ALA A O 1
ATOM 648 N N . LEU A 1 84 ? 16.124 3.245 -8.013 1.00 86.00 84 LEU A N 1
ATOM 649 C CA . LEU A 1 84 ? 16.952 2.438 -7.104 1.00 86.00 84 LEU A CA 1
ATOM 650 C C . LEU A 1 84 ? 17.715 1.308 -7.802 1.00 86.00 84 LEU A C 1
ATOM 652 O O . LEU A 1 84 ? 18.772 0.889 -7.332 1.00 86.00 84 LEU A O 1
ATOM 656 N N . GLY A 1 85 ? 17.164 0.769 -8.887 1.00 81.25 85 GLY A N 1
ATOM 657 C CA . GLY A 1 85 ? 17.689 -0.405 -9.576 1.00 81.25 85 GLY A CA 1
ATOM 658 C C . GLY A 1 85 ? 18.270 -0.129 -10.956 1.00 81.25 85 GLY A C 1
ATOM 659 O O . GLY A 1 85 ? 19.076 -0.938 -11.422 1.00 81.25 85 GLY A O 1
ATOM 660 N N . GLY A 1 86 ? 17.903 0.981 -11.605 1.00 81.69 86 GLY A N 1
ATOM 661 C CA . GLY A 1 86 ? 18.299 1.265 -12.985 1.00 81.69 86 GLY A CA 1
ATOM 662 C C . GLY A 1 86 ? 18.040 0.062 -13.900 1.00 81.69 86 GLY A C 1
ATOM 663 O O . GLY A 1 86 ? 16.947 -0.498 -13.915 1.00 81.69 86 GLY A O 1
ATOM 664 N N . THR A 1 87 ? 19.074 -0.387 -14.612 1.00 77.56 87 THR A N 1
ATOM 665 C CA . THR A 1 87 ? 19.030 -1.574 -15.488 1.00 77.56 87 THR A CA 1
ATOM 666 C C . THR A 1 87 ? 19.286 -2.901 -14.761 1.00 77.56 87 THR A C 1
ATOM 668 O O . THR A 1 87 ? 19.115 -3.971 -15.340 1.00 77.56 87 THR A O 1
ATOM 671 N N . ASN A 1 88 ? 19.676 -2.876 -13.481 1.00 81.88 88 ASN A N 1
ATOM 672 C CA . ASN A 1 88 ? 20.027 -4.083 -12.720 1.00 81.88 88 ASN A CA 1
ATOM 673 C C . ASN A 1 88 ? 18.805 -4.855 -12.193 1.00 81.88 88 ASN A C 1
ATOM 675 O O . ASN A 1 88 ? 18.953 -5.990 -11.723 1.00 81.88 88 ASN A O 1
ATOM 679 N N . LEU A 1 89 ? 17.612 -4.259 -12.277 1.00 80.31 89 LEU A N 1
ATOM 680 C CA . LEU A 1 89 ? 16.331 -4.877 -11.942 1.00 80.31 89 LEU A CA 1
ATOM 681 C C . LEU A 1 89 ? 15.310 -4.579 -13.059 1.00 80.31 89 LEU A C 1
ATOM 683 O O . LEU A 1 89 ? 14.477 -3.685 -12.902 1.00 80.31 89 LEU A O 1
ATOM 687 N N . PRO A 1 90 ? 15.389 -5.285 -14.203 1.00 78.25 90 PRO A N 1
ATOM 688 C CA . PRO A 1 90 ? 14.522 -5.010 -15.339 1.00 78.25 90 PRO A CA 1
ATOM 689 C C . PRO A 1 90 ? 13.065 -5.331 -14.992 1.00 78.25 90 PRO A C 1
ATOM 691 O O . PRO A 1 90 ? 12.734 -6.417 -14.515 1.00 78.25 90 PRO A O 1
ATOM 694 N N . VAL A 1 91 ? 12.192 -4.360 -15.244 1.00 84.81 91 VAL A N 1
ATOM 695 C CA . VAL A 1 91 ? 10.732 -4.470 -15.146 1.00 84.81 91 VAL A CA 1
ATOM 696 C C . VAL A 1 91 ? 10.126 -4.076 -16.487 1.00 84.81 91 VAL A C 1
ATOM 698 O O . VAL A 1 91 ? 10.738 -3.317 -17.234 1.00 84.81 91 VAL A O 1
ATOM 701 N N . LEU A 1 92 ? 8.911 -4.544 -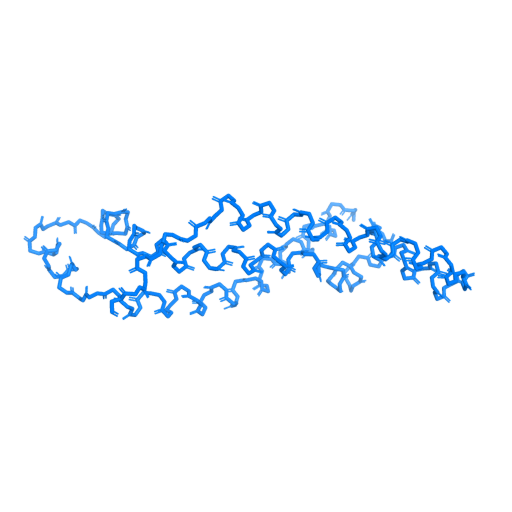16.787 1.00 84.62 92 LEU A N 1
ATOM 702 C CA . LEU A 1 92 ? 8.261 -4.328 -18.091 1.00 84.62 92 LEU A CA 1
ATOM 703 C C . LEU A 1 92 ? 8.232 -2.852 -18.524 1.00 84.62 92 LEU A C 1
ATOM 705 O O . LEU A 1 92 ? 8.508 -2.542 -19.681 1.00 84.62 92 LEU A O 1
ATOM 709 N N . MET A 1 93 ? 7.960 -1.930 -17.594 1.00 84.81 93 MET A N 1
ATOM 710 C CA . MET A 1 93 ? 8.001 -0.489 -17.881 1.00 84.81 93 MET A CA 1
ATOM 711 C C . MET A 1 93 ? 9.421 0.036 -18.139 1.00 84.81 93 MET A C 1
ATOM 713 O O . MET A 1 93 ? 9.587 0.945 -18.944 1.00 84.81 93 MET A O 1
ATOM 717 N N . GLY A 1 94 ? 10.447 -0.545 -17.511 1.00 86.56 94 GLY A N 1
ATOM 718 C CA . GLY A 1 94 ? 11.848 -0.196 -17.773 1.00 86.56 94 GLY A CA 1
ATOM 719 C C . GLY A 1 94 ? 12.303 -0.639 -19.155 1.00 86.56 94 GLY A C 1
ATOM 720 O O . GLY A 1 94 ? 12.944 0.134 -19.861 1.00 86.56 94 GLY A O 1
ATOM 721 N N . GLU A 1 95 ? 11.881 -1.825 -19.586 1.00 87.31 95 GLU A N 1
ATOM 722 C CA . GLU A 1 95 ? 12.106 -2.274 -20.961 1.00 87.31 95 GLU A CA 1
ATOM 723 C C . GLU A 1 95 ? 11.355 -1.392 -21.961 1.00 87.31 95 GLU A C 1
ATOM 725 O O . GLU A 1 95 ? 11.931 -0.948 -22.949 1.00 87.31 95 GLU A O 1
ATOM 730 N N . THR A 1 96 ? 10.099 -1.047 -21.669 1.00 89.00 96 THR A N 1
ATOM 731 C CA . THR A 1 96 ? 9.307 -0.126 -22.504 1.00 89.00 96 THR A CA 1
ATOM 732 C C . THR A 1 96 ? 10.005 1.231 -22.659 1.00 89.00 96 THR A C 1
ATOM 734 O O . THR A 1 96 ? 10.081 1.773 -23.761 1.00 89.00 96 THR A O 1
ATOM 737 N N . TYR A 1 97 ? 10.564 1.765 -21.568 1.00 87.62 97 TYR A N 1
ATOM 738 C CA . TYR A 1 97 ? 11.346 3.001 -21.582 1.00 87.62 97 TYR A CA 1
ATOM 739 C C . TYR A 1 97 ? 12.613 2.861 -22.440 1.00 87.62 97 TYR A C 1
ATOM 741 O O . TYR A 1 97 ? 12.913 3.739 -23.248 1.00 87.62 97 TYR A O 1
ATOM 749 N N . ASN A 1 98 ? 13.333 1.744 -22.317 1.00 89.00 98 ASN A N 1
ATOM 750 C CA . ASN A 1 98 ? 14.535 1.470 -23.102 1.00 89.00 98 ASN A CA 1
ATOM 751 C C . ASN A 1 98 ? 14.234 1.376 -24.610 1.00 89.00 98 ASN A C 1
ATOM 753 O O . ASN A 1 98 ? 14.934 1.985 -25.420 1.00 89.00 98 ASN A O 1
ATOM 757 N N . TRP A 1 99 ? 13.154 0.687 -24.993 1.00 91.56 99 TRP A N 1
ATOM 758 C CA . TRP A 1 99 ? 12.700 0.605 -26.385 1.00 91.56 99 TRP A CA 1
ATOM 759 C C . TRP A 1 99 ? 12.332 1.974 -26.964 1.00 91.56 99 TRP A C 1
ATOM 761 O O . TRP A 1 99 ? 12.703 2.286 -28.094 1.00 91.56 99 TRP A O 1
ATOM 771 N N . GLN A 1 100 ? 11.674 2.822 -26.170 1.00 92.44 100 GLN A N 1
ATOM 772 C CA . GLN A 1 100 ? 11.280 4.165 -26.589 1.00 92.44 100 GLN A CA 1
ATOM 773 C C . GLN A 1 100 ? 12.475 5.117 -26.753 1.00 92.44 100 GLN A C 1
ATOM 775 O O . GLN A 1 100 ? 12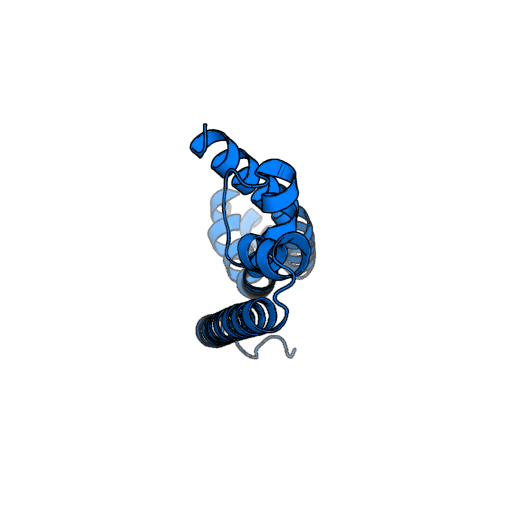.528 5.860 -27.732 1.00 92.44 100 GLN A O 1
ATOM 780 N N . PHE A 1 101 ? 13.388 5.158 -25.777 1.00 90.50 101 PHE A N 1
ATOM 781 C CA . PHE A 1 101 ? 14.403 6.216 -25.690 1.00 90.50 101 PHE A CA 1
ATOM 782 C C . PHE A 1 101 ? 15.790 5.793 -26.173 1.00 90.50 101 PHE A C 1
ATOM 784 O O . PHE A 1 101 ? 16.492 6.615 -26.755 1.00 90.50 101 PHE A O 1
ATOM 791 N N . THR A 1 102 ? 16.178 4.534 -25.968 1.00 90.25 102 THR A N 1
ATOM 792 C CA . THR A 1 102 ? 17.499 4.027 -26.370 1.00 90.25 102 THR A CA 1
ATOM 793 C C . THR A 1 102 ? 17.446 3.420 -27.763 1.00 90.25 102 THR A C 1
ATOM 795 O O . THR A 1 102 ? 18.249 3.769 -28.621 1.00 90.25 102 THR A O 1
ATOM 798 N N . LEU A 1 103 ? 16.491 2.514 -27.994 1.00 91.69 103 LEU A N 1
ATOM 799 C CA . LEU A 1 103 ? 16.352 1.809 -29.274 1.00 91.69 103 LEU A CA 1
ATOM 800 C C . LEU A 1 103 ? 15.538 2.612 -30.298 1.00 91.69 103 LEU A C 1
ATOM 802 O O . LEU A 1 103 ? 15.544 2.276 -31.477 1.00 91.69 103 LEU A O 1
ATOM 806 N N . GLN A 1 104 ? 14.864 3.677 -29.849 1.00 92.19 104 GLN A N 1
ATOM 807 C CA . GLN A 1 104 ? 14.043 4.581 -30.662 1.00 92.19 104 GLN A CA 1
ATOM 808 C C . GLN A 1 104 ? 12.943 3.875 -31.480 1.00 92.19 104 GLN A C 1
ATOM 810 O O . GLN A 1 104 ? 12.426 4.437 -32.447 1.00 92.19 104 GLN A O 1
ATOM 815 N N . ASP A 1 105 ? 12.528 2.676 -31.065 1.00 93.69 105 ASP A N 1
ATOM 816 C CA . ASP A 1 105 ? 11.432 1.937 -31.688 1.00 93.69 105 ASP A CA 1
ATOM 817 C C . ASP A 1 105 ? 10.131 2.192 -30.925 1.00 93.69 105 ASP A C 1
ATOM 819 O O . ASP A 1 105 ? 9.753 1.505 -29.967 1.00 93.69 105 ASP A O 1
ATOM 823 N N . ARG A 1 106 ? 9.419 3.221 -31.385 1.00 92.44 106 ARG A N 1
ATOM 824 C CA . ARG A 1 106 ? 8.133 3.622 -30.814 1.00 92.44 106 ARG A CA 1
ATOM 825 C C . ARG A 1 106 ? 7.053 2.554 -30.993 1.00 92.44 106 ARG A C 1
ATOM 827 O O . ARG A 1 106 ? 6.135 2.500 -30.178 1.00 92.44 106 ARG A O 1
ATOM 834 N N . ASN A 1 107 ? 7.132 1.719 -32.029 1.00 94.88 107 ASN A N 1
ATOM 835 C CA . ASN A 1 107 ? 6.099 0.722 -32.304 1.00 94.88 107 ASN A CA 1
ATOM 836 C C . ASN A 1 107 ? 6.150 -0.394 -31.259 1.00 94.88 107 ASN A C 1
ATOM 838 O O . ASN A 1 107 ? 5.122 -0.740 -30.673 1.00 94.88 107 ASN A O 1
ATOM 842 N N . VAL A 1 108 ? 7.353 -0.896 -30.969 1.00 93.69 108 VAL A N 1
ATOM 843 C CA . VAL A 1 108 ? 7.562 -1.908 -29.924 1.00 93.69 108 VAL A CA 1
ATOM 844 C C . VAL A 1 108 ? 7.224 -1.337 -28.548 1.00 93.69 108 VAL A C 1
ATOM 846 O O . VAL A 1 108 ? 6.475 -1.961 -27.793 1.00 93.69 108 VAL A O 1
ATOM 849 N N . ALA A 1 109 ? 7.683 -0.119 -28.241 1.00 92.88 109 ALA A N 1
ATOM 850 C CA . ALA A 1 109 ? 7.364 0.533 -26.973 1.00 92.88 109 ALA A CA 1
ATOM 851 C C . ALA A 1 109 ? 5.846 0.724 -26.779 1.00 92.88 109 ALA A C 1
ATOM 853 O O . ALA A 1 109 ? 5.315 0.446 -25.703 1.00 92.88 109 ALA A O 1
ATOM 854 N N . ALA A 1 110 ? 5.120 1.139 -27.823 1.00 93.75 110 ALA A N 1
ATOM 855 C CA . ALA A 1 110 ? 3.668 1.290 -27.769 1.00 93.75 110 ALA A CA 1
ATOM 856 C C . ALA A 1 110 ? 2.951 -0.051 -27.538 1.00 93.75 110 ALA A C 1
ATOM 858 O O . ALA A 1 110 ? 2.039 -0.121 -26.713 1.00 93.75 110 ALA A O 1
ATOM 859 N N . ALA A 1 111 ? 3.380 -1.125 -28.209 1.00 95.06 111 ALA A N 1
ATOM 860 C CA . ALA A 1 111 ? 2.817 -2.459 -28.010 1.00 95.06 111 ALA A CA 1
ATOM 861 C C . ALA A 1 111 ? 3.011 -2.952 -26.564 1.00 95.06 111 ALA A C 1
ATOM 863 O O . ALA A 1 111 ? 2.068 -3.452 -25.946 1.00 95.06 111 ALA A O 1
ATOM 864 N N . MET A 1 112 ? 4.203 -2.750 -25.992 1.00 91.88 112 MET A N 1
ATOM 865 C CA . MET A 1 112 ? 4.483 -3.097 -24.595 1.00 91.88 112 MET A CA 1
ATOM 866 C C . MET A 1 112 ? 3.648 -2.260 -23.619 1.00 91.88 112 MET A C 1
ATOM 868 O O . MET A 1 112 ? 3.068 -2.813 -22.685 1.00 91.88 112 MET A O 1
ATOM 872 N N . ALA A 1 113 ? 3.517 -0.951 -23.853 1.00 91.00 113 ALA A N 1
ATOM 873 C CA . ALA A 1 113 ? 2.701 -0.074 -23.016 1.00 91.00 113 ALA A CA 1
ATOM 874 C C . ALA A 1 113 ? 1.218 -0.491 -23.008 1.00 91.00 113 ALA A C 1
ATOM 876 O O . ALA A 1 113 ? 0.598 -0.547 -21.944 1.00 91.00 113 ALA A O 1
ATOM 877 N N . LEU A 1 114 ? 0.657 -0.844 -24.170 1.00 93.56 114 LEU A N 1
ATOM 878 C CA . LEU A 1 114 ? -0.717 -1.348 -24.277 1.00 93.56 114 LEU A CA 1
ATOM 879 C C . LEU A 1 114 ? -0.899 -2.690 -23.562 1.00 93.56 114 LEU A C 1
ATOM 881 O O . LEU A 1 114 ? -1.919 -2.909 -22.909 1.00 93.56 114 LEU A O 1
ATOM 885 N N . PHE A 1 115 ? 0.094 -3.576 -23.641 1.00 92.38 115 PHE A N 1
ATOM 886 C CA . PHE A 1 115 ? 0.069 -4.851 -22.930 1.00 92.38 115 PHE A CA 1
ATOM 887 C C . PHE A 1 115 ? 0.077 -4.660 -21.405 1.00 92.38 115 PHE A C 1
ATOM 889 O O . PHE A 1 115 ? -0.729 -5.266 -20.697 1.00 92.38 115 PHE A O 1
ATOM 896 N N . ILE A 1 116 ? 0.925 -3.758 -20.899 1.00 89.12 116 ILE A N 1
ATOM 897 C CA . ILE A 1 116 ? 0.964 -3.383 -19.478 1.00 89.12 116 ILE A CA 1
ATOM 898 C C . ILE A 1 116 ? -0.382 -2.790 -19.049 1.00 89.12 116 ILE A C 1
ATOM 900 O O . ILE A 1 116 ? -0.922 -3.186 -18.018 1.00 89.12 116 ILE A O 1
ATOM 904 N N . LEU A 1 117 ? -0.961 -1.896 -19.856 1.00 88.50 117 LEU A N 1
ATOM 905 C CA . LEU A 1 117 ? -2.276 -1.313 -19.594 1.00 88.50 117 LEU A CA 1
ATOM 906 C C . LEU A 1 117 ? -3.370 -2.387 -19.498 1.00 88.50 117 LEU A C 1
ATOM 908 O O . LEU A 1 117 ? -4.169 -2.361 -18.562 1.00 88.50 117 LEU A O 1
ATOM 912 N N . ALA A 1 118 ? -3.395 -3.346 -20.426 1.00 91.62 118 ALA A N 1
ATOM 913 C CA . ALA A 1 118 ? -4.375 -4.430 -20.429 1.00 91.62 118 ALA A CA 1
ATOM 914 C C . ALA A 1 118 ? -4.276 -5.300 -19.165 1.00 91.62 118 ALA A C 1
ATOM 916 O O . ALA A 1 118 ? -5.298 -5.614 -18.550 1.00 91.62 118 ALA A O 1
ATOM 917 N N . ILE A 1 119 ? -3.053 -5.638 -18.739 1.00 89.38 119 ILE A N 1
ATOM 918 C CA . ILE A 1 119 ? -2.808 -6.381 -17.496 1.00 89.38 119 ILE A CA 1
ATOM 919 C C . ILE A 1 119 ? -3.290 -5.576 -16.286 1.00 89.38 119 ILE A C 1
ATOM 921 O O . ILE A 1 119 ? -4.038 -6.108 -15.464 1.00 89.38 119 ILE A O 1
ATOM 925 N N . SER A 1 120 ? -2.917 -4.297 -16.193 1.00 85.69 120 SER A N 1
ATOM 926 C CA . SER A 1 120 ? -3.322 -3.417 -15.092 1.00 85.69 120 SER A CA 1
ATOM 927 C C . SER A 1 120 ? -4.842 -3.321 -14.983 1.00 85.69 120 SER A C 1
ATOM 929 O O . SER A 1 120 ? -5.391 -3.543 -13.906 1.00 85.69 120 SER A O 1
ATOM 931 N N . ILE A 1 121 ? -5.546 -3.091 -16.098 1.00 86.81 121 ILE A N 1
ATOM 932 C CA . ILE A 1 121 ? -7.016 -3.063 -16.129 1.00 86.81 121 ILE A CA 1
ATOM 933 C C . ILE A 1 121 ? -7.591 -4.412 -15.685 1.00 86.81 121 ILE A C 1
ATOM 935 O O . ILE A 1 121 ? -8.503 -4.444 -14.857 1.00 86.81 121 ILE A O 1
ATOM 939 N N . GLY A 1 122 ? -7.057 -5.525 -16.195 1.00 89.94 122 GLY A N 1
ATOM 940 C CA . GLY A 1 122 ? -7.501 -6.869 -15.825 1.00 89.94 122 GLY A CA 1
ATOM 941 C C . GLY A 1 122 ? -7.413 -7.116 -14.319 1.00 89.94 122 GLY A C 1
ATOM 942 O O . GLY A 1 122 ? -8.390 -7.548 -13.702 1.00 89.94 122 GLY A O 1
ATOM 943 N N . PHE A 1 123 ? -6.282 -6.766 -13.706 1.00 85.50 123 PHE A N 1
ATOM 944 C CA . PHE A 1 123 ? -6.102 -6.865 -12.260 1.00 85.50 123 PHE A CA 1
ATOM 945 C C . PHE A 1 123 ? -7.005 -5.901 -11.494 1.00 85.50 123 PHE A C 1
ATOM 947 O O . PHE A 1 123 ? -7.669 -6.329 -10.552 1.00 85.50 123 PHE A O 1
ATOM 954 N N . THR A 1 124 ? -7.099 -4.630 -11.887 1.00 83.00 124 THR A N 1
ATOM 955 C CA . THR A 1 124 ? -7.994 -3.671 -11.226 1.00 83.00 124 THR A CA 1
ATOM 956 C C . THR A 1 124 ? -9.441 -4.167 -11.239 1.00 83.00 124 THR A C 1
ATOM 958 O O . THR A 1 124 ? -10.091 -4.179 -10.195 1.00 83.00 124 THR A O 1
ATOM 961 N N . LEU A 1 125 ? -9.943 -4.655 -12.376 1.00 86.50 125 LEU A N 1
ATOM 962 C CA . LEU A 1 125 ? -11.295 -5.209 -12.480 1.00 86.50 125 LEU A CA 1
ATOM 963 C C . LEU A 1 125 ? -11.477 -6.470 -11.629 1.00 86.50 125 LEU A C 1
ATOM 965 O O . LEU A 1 125 ? -12.525 -6.639 -11.000 1.00 86.50 125 LEU A O 1
ATOM 969 N N . PHE A 1 126 ? -10.472 -7.347 -11.593 1.00 86.94 126 PHE A N 1
ATOM 970 C CA . PHE A 1 126 ? -10.471 -8.523 -10.728 1.00 86.94 126 PHE A CA 1
ATOM 971 C C . PHE A 1 126 ? -10.584 -8.121 -9.252 1.00 86.94 126 PHE A C 1
ATOM 973 O O . PHE A 1 126 ? -11.494 -8.577 -8.559 1.00 86.94 126 PHE A O 1
ATOM 980 N N . PHE A 1 127 ? -9.735 -7.205 -8.787 1.00 77.94 127 PHE A N 1
ATOM 981 C CA . PHE A 1 127 ? -9.736 -6.744 -7.400 1.00 77.94 127 PHE A CA 1
ATOM 982 C C . PHE A 1 127 ? -11.023 -6.010 -7.025 1.00 77.94 127 PHE A C 1
ATOM 984 O O . PHE A 1 127 ? -11.568 -6.272 -5.956 1.00 77.94 127 PHE A O 1
ATOM 991 N N . LEU A 1 128 ? -11.571 -5.169 -7.906 1.00 79.44 128 LEU A N 1
ATOM 992 C CA . LEU A 1 128 ? -12.869 -4.526 -7.678 1.00 79.44 128 LEU A CA 1
ATOM 993 C C . LEU A 1 128 ? -14.020 -5.541 -7.591 1.00 79.44 128 LEU A C 1
ATOM 995 O O . LEU A 1 128 ? -14.961 -5.342 -6.823 1.00 79.44 128 LEU A O 1
ATOM 999 N N . ARG A 1 129 ? -13.965 -6.644 -8.353 1.00 82.44 129 ARG A N 1
ATOM 1000 C CA . ARG A 1 129 ? -14.954 -7.730 -8.245 1.00 82.44 129 ARG A CA 1
ATOM 1001 C C . ARG A 1 129 ? -14.819 -8.520 -6.947 1.00 82.44 129 ARG A C 1
ATOM 1003 O O . ARG A 1 129 ? -15.844 -8.848 -6.354 1.00 82.44 129 ARG A O 1
ATOM 1010 N N . VAL A 1 130 ? -13.595 -8.836 -6.533 1.00 81.19 130 VAL A N 1
ATOM 1011 C CA . VAL A 1 130 ? -13.323 -9.620 -5.317 1.00 81.19 130 VAL A CA 1
ATOM 1012 C C . VAL A 1 130 ? -13.624 -8.805 -4.058 1.00 81.19 130 VAL A C 1
ATOM 1014 O O . VAL A 1 130 ? -14.215 -9.322 -3.117 1.00 81.19 130 VAL A O 1
ATOM 1017 N N . LEU A 1 131 ? -13.271 -7.519 -4.054 1.00 74.06 131 LEU A N 1
ATOM 1018 C CA . LEU A 1 131 ? -13.398 -6.621 -2.905 1.00 74.06 131 LEU A CA 1
ATOM 1019 C C . LEU A 1 131 ? -14.684 -5.786 -2.928 1.00 74.06 131 LEU A C 1
ATOM 1021 O O . LEU A 1 131 ? -14.707 -4.728 -2.305 1.00 74.06 131 LEU A O 1
ATOM 1025 N N . ARG A 1 132 ? -15.737 -6.229 -3.641 1.00 67.31 132 ARG A N 1
ATOM 1026 C CA . ARG A 1 132 ? -17.034 -5.529 -3.730 1.00 67.31 132 ARG A CA 1
ATOM 1027 C C . ARG A 1 132 ? -17.441 -4.976 -2.364 1.00 67.31 132 ARG A C 1
ATOM 1029 O O . ARG A 1 132 ? -17.811 -5.733 -1.470 1.00 67.31 132 ARG A O 1
ATOM 1036 N N . VAL A 1 133 ? -17.381 -3.652 -2.244 1.00 58.44 133 VAL A N 1
ATOM 1037 C CA . VAL A 1 133 ? -17.821 -2.909 -1.064 1.00 58.44 133 VAL A CA 1
ATOM 1038 C C . VAL A 1 133 ? -19.324 -3.163 -0.908 1.00 58.44 133 VAL A C 1
ATOM 1040 O O . VAL A 1 133 ? -20.080 -2.847 -1.837 1.00 58.44 133 VAL A O 1
ATOM 1043 N N . PRO A 1 134 ? -19.793 -3.767 0.200 1.00 53.38 134 PRO A N 1
ATOM 1044 C CA . PRO A 1 134 ? -21.220 -3.852 0.479 1.00 53.38 134 PRO A CA 1
ATOM 1045 C C . PRO A 1 134 ? -21.813 -2.439 0.454 1.00 53.38 134 PRO A C 1
ATOM 1047 O O . PRO A 1 134 ? -21.233 -1.512 1.014 1.00 53.38 134 PRO A O 1
ATOM 1050 N N . LYS A 1 135 ? -22.960 -2.260 -0.211 1.00 51.16 135 LYS A N 1
ATOM 1051 C CA . LYS A 1 135 ? -23.635 -0.964 -0.451 1.00 51.16 135 LYS A CA 1
ATOM 1052 C C . LYS A 1 135 ? -24.108 -0.228 0.822 1.00 51.16 135 LYS A C 1
ATOM 1054 O O . LYS A 1 135 ? -24.856 0.737 0.716 1.00 51.16 135 LYS A O 1
ATOM 1059 N N . GLU A 1 136 ? -23.680 -0.644 2.006 1.00 50.16 136 GLU A N 1
ATOM 1060 C CA . GLU A 1 136 ? -24.213 -0.193 3.296 1.00 50.16 136 GLU A CA 1
ATOM 1061 C C . GLU A 1 136 ? -23.613 1.133 3.796 1.00 50.16 136 GLU A C 1
ATOM 1063 O O . GLU A 1 136 ? -24.006 1.622 4.844 1.00 50.16 136 GLU A O 1
ATOM 1068 N N . ALA A 1 137 ? -22.748 1.794 3.018 1.00 46.59 137 ALA A N 1
ATOM 1069 C CA . ALA A 1 137 ? -22.326 3.179 3.273 1.00 46.59 137 ALA A CA 1
ATOM 1070 C C . ALA A 1 137 ? -23.302 4.236 2.698 1.00 46.59 137 ALA A C 1
ATOM 1072 O O . ALA A 1 137 ? -22.898 5.346 2.359 1.00 46.59 137 ALA A O 1
ATOM 1073 N N . ARG A 1 138 ? -24.584 3.882 2.541 1.00 37.09 138 ARG A N 1
ATOM 1074 C CA . ARG A 1 138 ? -25.690 4.844 2.451 1.00 37.09 138 ARG A CA 1
ATOM 1075 C C . ARG A 1 138 ? -26.481 4.743 3.749 1.00 37.09 138 ARG A C 1
ATOM 1077 O O . ARG A 1 138 ? -27.423 3.958 3.825 1.00 37.09 138 ARG A O 1
ATOM 1084 N N . ILE A 1 139 ? -26.078 5.519 4.742 1.00 37.72 139 ILE A N 1
ATOM 1085 C CA . ILE A 1 139 ? -26.950 5.941 5.836 1.00 37.72 139 ILE A CA 1
ATOM 1086 C C . ILE A 1 139 ? -26.841 7.457 5.885 1.00 37.72 139 ILE A C 1
ATOM 1088 O O . ILE A 1 139 ? -25.686 7.938 5.825 1.00 37.72 139 ILE A O 1
#

Secondary structure (DSSP, 8-state):
-HHHHHHHHHHHHHHHHHHHHHHHHHHHHHTS-THHHHHHHHTT--HHHHIIIIIHHHTHHHHHHHHHHHHHHHTTTHHHHHHHHGGGS--HHHHHHHHHHTS--HHHHHHHHHHHHHHHHHHHHHHHHHT---TT---

Nearest PDB structures (foldseek):
  8ja7-assembly1_A  TM=8.834E-01  e=2.275E-04  Mycobacterium tuberculosis H37Rv
  8wm7-assembly1_B  TM=6.534E-01  e=1.700E-02  Nostoc sp. PCC 7120 = FACHB-418
  8zx1-assembly1_B  TM=6.484E-01  e=3.608E-02  Escherichia coli
  8w9m-assembly1_B  TM=7.607E-01  e=1.625E-01  Nostoc sp. PCC 7120 = FACHB-418
  8wm8-assembly1_A  TM=6.590E-01  e=1.035E-01  Nostoc sp. PCC 7120 = FACHB-418

Sequence (139 aa):
SKLTIFIAVALAEIWRATAIMMVILVAGMGLIPREYYEAAEVFGASPWKRFIKITLPLLRPSLQTAIILRVILAFEVFAVVAALGGTNLPVLMGETYNWQFTLQDRNVAAAMALFILAISIGFTLFFLRVLRVPKEARI

Radius of gyration: 20.78 Å; Cα contacts (8 Å, |Δi|>4): 91; chains: 1; bounding box: 50×18×63 Å